Protein AF-A0A8X6LEZ7-F1 (afdb_monomer_lite)

Organism: Trichonephila clavata (NCBI:txid2740835)

Foldseek 3Di:
DPPDKDKDKDQQQFADVLQAHPDGDPSVVVVVVVCVVQQKDFLHPNAFLDADPVVRDTGNRIGIIIHPPPPVVVSVVVNVVPCCPSNVVVVVVVPPDDDDDD

pLDDT: mean 74.59, std 20.26, range [38.69, 97.94]

Structure (mmCIF, N/CA/C/O backbone):
data_AF-A0A8X6LEZ7-F1
#
_entry.id   AF-A0A8X6LEZ7-F1
#
loop_
_atom_site.group_PDB
_atom_site.id
_atom_site.type_symbol
_atom_site.label_atom_id
_atom_site.label_alt_id
_atom_site.label_comp_id
_atom_site.label_asym_id
_atom_site.label_entity_id
_atom_site.label_seq_id
_atom_site.pdbx_PDB_ins_code
_atom_site.Cartn_x
_atom_site.Cartn_y
_atom_site.Cartn_z
_atom_site.occupancy
_atom_site.B_iso_or_equiv
_atom_site.auth_seq_id
_atom_site.auth_comp_id
_atom_site.auth_asym_id
_atom_site.auth_atom_id
_atom_site.pdbx_PDB_model_num
ATOM 1 N N . MET A 1 1 ? -16.326 -3.810 26.163 1.00 44.34 1 MET A N 1
ATOM 2 C CA . MET A 1 1 ? -15.263 -4.156 25.200 1.00 44.34 1 MET A CA 1
ATOM 3 C C . MET A 1 1 ? -15.058 -2.937 24.331 1.00 44.34 1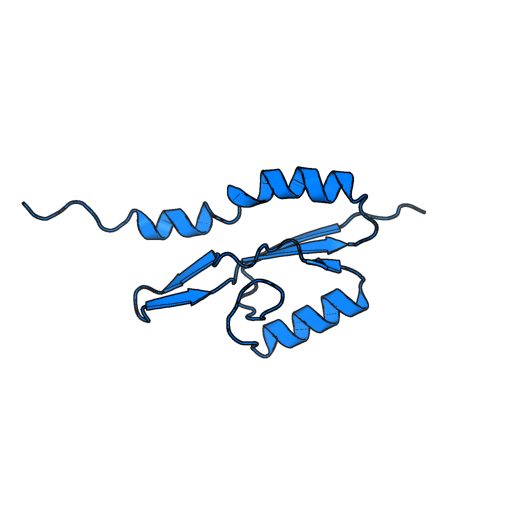 MET A C 1
ATOM 5 O O . MET A 1 1 ? -16.003 -2.551 23.658 1.00 44.34 1 MET A O 1
ATOM 9 N N . PHE A 1 2 ? -13.903 -2.284 24.427 1.00 48.91 2 PHE A N 1
ATOM 10 C CA . PHE A 1 2 ? -13.538 -1.252 23.461 1.00 48.91 2 PHE A CA 1
ATOM 11 C C . PHE A 1 2 ? -13.152 -1.980 22.174 1.00 48.91 2 PHE A C 1
ATOM 13 O O . PHE A 1 2 ? -12.292 -2.856 22.192 1.00 48.91 2 PHE A O 1
ATOM 20 N N . THR A 1 3 ? -13.887 -1.731 21.095 1.00 51.66 3 THR A N 1
ATOM 21 C CA . THR A 1 3 ? -13.509 -2.174 19.754 1.00 51.66 3 THR A CA 1
ATOM 22 C C . THR A 1 3 ? -12.540 -1.133 19.227 1.00 51.66 3 THR A C 1
ATOM 24 O O . THR A 1 3 ? -12.962 -0.135 18.634 1.00 51.66 3 THR A O 1
ATOM 27 N N . ASP A 1 4 ? -11.263 -1.302 19.552 1.00 61.94 4 ASP A N 1
ATOM 28 C CA . ASP A 1 4 ? -10.241 -0.362 19.121 1.00 61.94 4 ASP A CA 1
ATOM 29 C C . ASP A 1 4 ? -10.232 -0.314 17.592 1.00 61.94 4 ASP A C 1
ATOM 31 O O . ASP A 1 4 ? -10.097 -1.314 16.892 1.00 61.94 4 ASP A O 1
ATOM 35 N N . SER A 1 5 ? -10.510 0.876 17.084 1.00 70.00 5 SER A N 1
ATOM 36 C CA . SER A 1 5 ? -10.600 1.181 15.667 1.00 70.00 5 SER A CA 1
ATOM 37 C C . SER A 1 5 ? -9.207 1.572 15.191 1.00 70.00 5 SER A C 1
ATOM 39 O O . SER A 1 5 ? -8.731 2.654 15.531 1.00 70.00 5 SER A O 1
ATOM 41 N N . SER A 1 6 ? -8.530 0.690 14.454 1.00 78.75 6 SER A N 1
ATOM 42 C CA . SER A 1 6 ? -7.162 0.928 13.979 1.00 78.75 6 SER A CA 1
ATOM 43 C C . SER A 1 6 ? -7.113 1.322 12.503 1.00 78.75 6 SER A C 1
ATOM 45 O O . SER A 1 6 ? -7.762 0.705 11.656 1.00 78.75 6 SER A O 1
ATOM 47 N N . PHE A 1 7 ? -6.279 2.324 12.214 1.00 81.94 7 PHE A N 1
ATOM 48 C CA . PHE A 1 7 ? -5.843 2.705 10.873 1.00 81.94 7 PHE A CA 1
ATOM 49 C C . PHE A 1 7 ? -4.347 2.494 10.757 1.00 81.94 7 PHE A C 1
ATOM 51 O O . PHE A 1 7 ? -3.598 2.801 11.686 1.00 81.94 7 PHE A O 1
ATOM 58 N N . ILE A 1 8 ? -3.920 2.015 9.599 1.00 85.31 8 ILE A N 1
ATOM 59 C CA . ILE A 1 8 ? -2.514 1.852 9.273 1.00 85.31 8 ILE A CA 1
ATOM 60 C C . ILE A 1 8 ? -2.280 2.489 7.905 1.00 85.31 8 ILE A C 1
ATOM 62 O O . ILE A 1 8 ? -3.037 2.277 6.957 1.00 85.31 8 ILE A O 1
ATOM 66 N N . LEU A 1 9 ? -1.257 3.338 7.850 1.00 88.06 9 LEU A N 1
ATOM 67 C CA . LEU A 1 9 ? -0.931 4.223 6.738 1.00 88.06 9 LEU A CA 1
ATOM 68 C C . LEU A 1 9 ? 0.593 4.291 6.622 1.00 88.06 9 LEU A C 1
ATOM 70 O O . LEU A 1 9 ? 1.264 4.511 7.632 1.00 88.06 9 LEU A O 1
ATOM 74 N N . GLY A 1 10 ? 1.138 4.148 5.417 1.00 86.88 10 GLY A N 1
ATOM 75 C CA . GLY A 1 10 ? 2.565 4.375 5.183 1.00 86.88 10 GLY A CA 1
ATOM 76 C C . GLY A 1 10 ? 3.087 3.781 3.881 1.00 86.88 10 GLY A C 1
ATOM 77 O O . GLY A 1 10 ? 2.340 3.139 3.145 1.00 86.88 10 GLY A O 1
ATOM 78 N N . ASP A 1 11 ? 4.381 3.979 3.633 1.00 89.62 11 ASP A N 1
ATOM 79 C CA . ASP A 1 11 ? 5.120 3.333 2.546 1.00 89.62 11 ASP A CA 1
ATOM 80 C C . ASP A 1 11 ? 5.540 1.918 2.969 1.00 89.62 11 ASP A C 1
ATOM 82 O O . ASP A 1 11 ? 6.429 1.728 3.805 1.00 89.62 11 ASP A O 1
ATOM 86 N N . PHE A 1 12 ? 4.901 0.910 2.378 1.00 91.06 12 PHE A N 1
ATOM 87 C CA . PHE A 1 12 ? 5.190 -0.498 2.659 1.00 91.06 12 PHE A CA 1
ATOM 88 C C . PHE A 1 12 ? 6.204 -1.098 1.684 1.00 91.06 12 PHE A C 1
ATOM 90 O O . PHE A 1 12 ? 6.699 -2.208 1.911 1.00 91.06 12 PHE A O 1
ATOM 97 N N . ASN A 1 13 ? 6.498 -0.413 0.571 1.00 93.81 13 ASN A N 1
ATOM 98 C CA . ASN A 1 13 ? 7.214 -0.991 -0.569 1.00 93.81 13 ASN A CA 1
ATOM 99 C C . ASN A 1 13 ? 6.657 -2.380 -0.975 1.00 93.81 13 ASN A C 1
ATOM 101 O O . ASN A 1 13 ? 7.388 -3.282 -1.408 1.00 93.81 13 ASN A O 1
ATOM 105 N N . ALA A 1 14 ? 5.350 -2.565 -0.788 1.00 95.06 14 ALA A N 1
ATOM 106 C CA . ALA A 1 14 ? 4.616 -3.793 -1.037 1.00 95.06 14 ALA A CA 1
ATOM 107 C C . ALA A 1 14 ? 3.752 -3.586 -2.280 1.00 95.06 14 ALA A C 1
ATOM 109 O O . ALA A 1 14 ? 2.945 -2.662 -2.337 1.00 95.06 14 ALA A O 1
ATOM 110 N N . LYS A 1 15 ? 3.934 -4.433 -3.291 1.00 96.06 15 LYS A N 1
ATOM 111 C CA . LYS A 1 15 ? 3.185 -4.352 -4.546 1.00 96.06 15 LYS A CA 1
ATOM 112 C C . LYS A 1 15 ? 2.078 -5.381 -4.507 1.00 96.06 15 LYS A C 1
ATOM 114 O O . LYS A 1 15 ? 2.375 -6.550 -4.273 1.00 96.06 15 LYS A O 1
ATOM 119 N N . HIS A 1 16 ? 0.837 -4.969 -4.735 1.00 96.88 16 HIS A N 1
ATOM 120 C CA . HIS A 1 16 ? -0.277 -5.892 -4.915 1.00 96.88 16 HIS A CA 1
ATOM 121 C C . HIS A 1 16 ? -1.430 -5.243 -5.707 1.00 96.88 16 HIS A C 1
ATOM 123 O O . HIS A 1 16 ? -1.717 -4.058 -5.502 1.00 96.88 16 HIS A O 1
ATOM 129 N N . PRO A 1 17 ? -2.151 -6.000 -6.559 1.00 96.12 17 PRO A N 1
ATOM 130 C CA . PRO A 1 17 ? -3.325 -5.491 -7.276 1.00 96.12 17 PRO A CA 1
ATOM 131 C C . PRO A 1 17 ? -4.435 -4.938 -6.380 1.00 96.12 17 PRO A C 1
ATOM 133 O O . PRO A 1 17 ? -5.167 -4.049 -6.801 1.00 96.12 17 PRO A O 1
ATOM 136 N N . LEU A 1 18 ? -4.529 -5.411 -5.134 1.00 94.44 18 LEU A N 1
ATOM 137 C CA . LEU A 1 18 ? -5.550 -4.962 -4.178 1.00 94.44 18 LEU A CA 1
ATOM 138 C C . LEU A 1 18 ? -5.481 -3.462 -3.843 1.00 94.44 18 LEU A C 1
ATOM 140 O O . LEU A 1 18 ? -6.494 -2.895 -3.448 1.00 94.44 18 LEU A O 1
ATOM 144 N N . TRP A 1 19 ? -4.320 -2.820 -3.989 1.00 93.62 19 TRP A N 1
ATOM 145 C CA . TRP A 1 19 ? -4.157 -1.383 -3.738 1.00 93.62 19 TRP A CA 1
ATOM 146 C C . TRP A 1 19 ? -3.616 -0.599 -4.938 1.00 93.62 19 TRP A C 1
ATOM 148 O O . TRP A 1 19 ? -3.323 0.587 -4.795 1.00 93.62 19 TRP A O 1
ATOM 158 N N . GLY A 1 20 ? -3.539 -1.218 -6.123 1.00 92.50 20 GLY A N 1
ATOM 159 C CA . GLY A 1 20 ? -3.264 -0.512 -7.382 1.00 92.50 20 GLY A CA 1
ATOM 160 C C . GLY A 1 20 ? -1.959 -0.851 -8.098 1.00 92.50 20 GLY A C 1
ATOM 161 O O . GLY A 1 20 ? -1.688 -0.262 -9.142 1.00 92.50 20 GLY A O 1
ATOM 162 N N . SER A 1 21 ? -1.141 -1.785 -7.604 1.00 94.00 21 SER A N 1
ATOM 163 C CA . SER A 1 21 ? 0.023 -2.251 -8.375 1.00 94.00 21 SER A CA 1
ATOM 164 C C . SER A 1 21 ? -0.385 -3.219 -9.485 1.00 94.00 21 SER A C 1
ATOM 166 O O . SER A 1 21 ? -1.302 -4.019 -9.336 1.00 94.00 21 SER A O 1
ATOM 168 N N . SER A 1 22 ? 0.355 -3.213 -10.593 1.00 93.88 22 SER A N 1
ATOM 169 C CA . SER A 1 22 ? 0.128 -4.145 -11.710 1.00 93.88 22 SER A CA 1
ATOM 170 C C . SER A 1 22 ? 0.490 -5.597 -11.380 1.00 93.88 22 SER A C 1
ATOM 172 O O . SER A 1 22 ? -0.044 -6.524 -11.986 1.00 93.88 22 SER A O 1
ATOM 174 N N . VAL A 1 23 ? 1.398 -5.798 -10.423 1.00 94.88 23 VAL A N 1
ATOM 175 C CA . VAL A 1 23 ? 1.908 -7.107 -10.001 1.00 94.88 23 VAL A CA 1
ATOM 176 C C . VAL A 1 23 ? 1.940 -7.217 -8.482 1.00 94.88 23 VAL A C 1
ATOM 178 O O . VAL A 1 23 ? 1.972 -6.207 -7.776 1.00 94.88 23 VAL A O 1
ATOM 181 N N . ALA A 1 24 ? 1.971 -8.454 -7.991 1.00 97.12 24 ALA A N 1
ATOM 182 C CA . ALA A 1 24 ? 2.236 -8.755 -6.593 1.00 97.12 24 ALA A CA 1
ATOM 183 C C . ALA A 1 24 ? 3.725 -9.072 -6.365 1.00 97.12 24 ALA A C 1
ATOM 185 O O . ALA A 1 24 ? 4.340 -9.751 -7.188 1.00 97.12 24 ALA A O 1
ATOM 186 N N . ASN A 1 25 ? 4.301 -8.605 -5.255 1.00 96.81 25 ASN A N 1
ATOM 187 C CA . ASN A 1 25 ? 5.588 -9.094 -4.740 1.00 96.81 25 ASN A CA 1
ATOM 188 C C . ASN A 1 25 ? 5.391 -9.837 -3.406 1.00 96.81 25 ASN A C 1
ATOM 190 O O . ASN A 1 25 ? 4.301 -9.807 -2.840 1.00 96.81 25 ASN A O 1
ATOM 194 N N . ASP A 1 26 ? 6.441 -10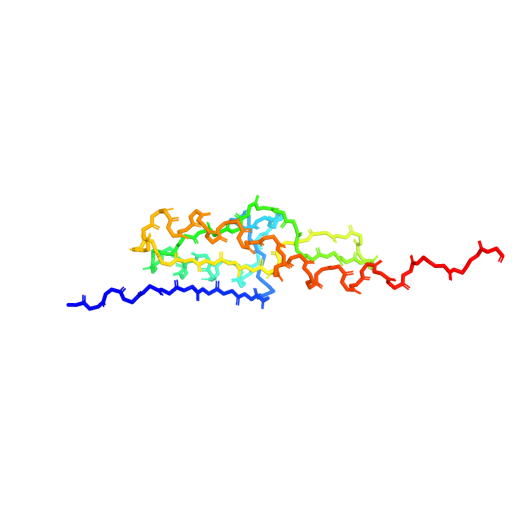.481 -2.888 1.00 97.94 26 ASP A N 1
ATOM 195 C CA . ASP A 1 26 ? 6.359 -11.276 -1.650 1.00 97.94 26 ASP A CA 1
ATOM 196 C C . ASP A 1 26 ? 5.795 -10.469 -0.472 1.00 97.94 26 ASP A C 1
ATOM 198 O O . ASP A 1 26 ? 4.899 -10.938 0.227 1.00 97.94 26 ASP A O 1
ATOM 202 N N . ARG A 1 27 ? 6.235 -9.210 -0.323 1.00 97.25 27 ARG A N 1
ATOM 203 C CA . ARG A 1 27 ? 5.723 -8.285 0.703 1.00 97.25 27 ARG A CA 1
ATOM 204 C C . ARG A 1 27 ? 4.240 -7.973 0.524 1.00 97.25 27 ARG A C 1
ATOM 206 O O . ARG A 1 27 ? 3.518 -7.872 1.506 1.00 97.25 27 ARG A O 1
ATOM 213 N N . GLY A 1 28 ? 3.785 -7.799 -0.714 1.00 97.06 28 GLY A N 1
ATOM 214 C CA . GLY A 1 28 ? 2.379 -7.560 -1.018 1.00 97.06 28 GLY A CA 1
ATOM 215 C C . GLY A 1 28 ? 1.503 -8.769 -0.734 1.00 97.06 28 GLY A C 1
ATOM 216 O O . GLY A 1 28 ? 0.428 -8.604 -0.172 1.00 97.06 28 GLY A O 1
ATOM 217 N N . ASN A 1 29 ? 1.979 -9.975 -1.044 1.00 97.81 29 ASN A N 1
ATOM 218 C CA . ASN A 1 29 ? 1.263 -11.206 -0.712 1.00 97.81 29 ASN A CA 1
ATOM 219 C C . ASN A 1 29 ? 1.160 -11.391 0.809 1.00 97.81 29 ASN A C 1
ATOM 221 O O . ASN A 1 29 ? 0.068 -11.621 1.322 1.00 97.81 29 ASN A O 1
ATOM 225 N N . GLU A 1 30 ? 2.270 -11.228 1.536 1.00 96.94 30 GLU A N 1
ATOM 226 C CA . GLU A 1 30 ? 2.295 -11.322 3.002 1.00 96.94 30 GLU A CA 1
ATOM 2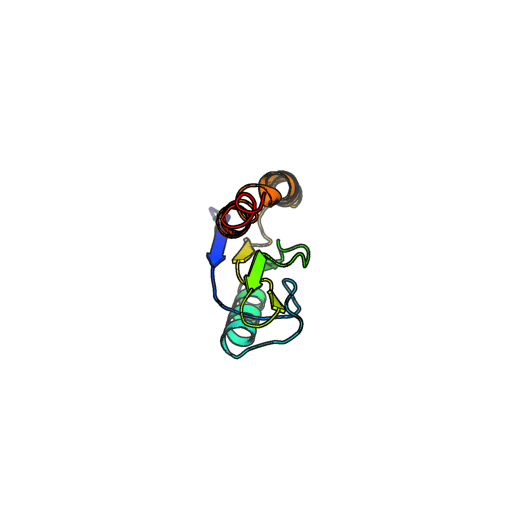27 C C . GLU A 1 30 ? 1.363 -10.292 3.647 1.00 96.94 30 GLU A C 1
ATOM 229 O O . GLU A 1 30 ? 0.525 -10.650 4.473 1.00 96.94 30 GLU A O 1
ATOM 234 N N . LEU A 1 31 ? 1.444 -9.031 3.209 1.00 95.19 31 LEU A N 1
ATOM 235 C CA . LEU A 1 31 ? 0.557 -7.982 3.693 1.00 95.19 31 LEU A CA 1
ATOM 236 C C . LEU A 1 31 ? -0.905 -8.306 3.368 1.00 95.19 31 LEU A C 1
ATOM 238 O O . LEU A 1 31 ? -1.746 -8.189 4.248 1.00 95.19 31 LEU A O 1
ATOM 242 N N . SER A 1 32 ? -1.221 -8.766 2.154 1.00 95.00 32 SER A N 1
ATOM 243 C CA . SER A 1 32 ? -2.602 -9.100 1.781 1.00 95.00 32 SER A CA 1
ATOM 244 C C . SER A 1 32 ? -3.209 -10.199 2.656 1.00 95.00 32 SER A C 1
ATOM 246 O O . SER A 1 32 ? -4.354 -10.060 3.078 1.00 95.00 32 SER A O 1
ATOM 248 N N . ASN A 1 33 ? -2.427 -11.228 3.002 1.00 94.69 33 ASN A N 1
ATOM 249 C CA . ASN A 1 33 ? -2.870 -12.301 3.890 1.00 94.69 33 ASN A CA 1
ATOM 250 C C . ASN A 1 33 ? -3.146 -11.768 5.303 1.00 94.69 33 ASN A C 1
ATOM 252 O O . ASN A 1 33 ? -4.186 -12.066 5.877 1.00 94.69 33 ASN A O 1
ATOM 256 N N . LEU A 1 34 ? -2.264 -10.911 5.834 1.00 91.94 34 LEU A N 1
ATOM 257 C CA . LEU A 1 34 ? -2.468 -10.278 7.142 1.00 91.94 34 LEU A CA 1
ATOM 258 C C . LEU A 1 34 ? -3.730 -9.405 7.179 1.00 91.94 34 LEU A C 1
ATOM 260 O O . LEU A 1 34 ? -4.429 -9.370 8.191 1.00 91.94 34 LEU A O 1
ATOM 264 N N . LEU A 1 35 ? -4.022 -8.679 6.095 1.00 90.25 35 LEU A N 1
ATOM 265 C CA . LEU A 1 35 ? -5.231 -7.857 6.016 1.00 90.25 35 LEU A CA 1
ATOM 266 C C . LEU A 1 35 ? -6.498 -8.719 6.034 1.00 90.25 35 LEU A C 1
ATOM 268 O O . LEU A 1 35 ? -7.456 -8.354 6.716 1.00 90.25 35 LEU A O 1
ATOM 272 N N . ASP A 1 36 ? -6.484 -9.850 5.325 1.00 89.44 36 ASP A N 1
ATOM 273 C CA . ASP A 1 36 ? -7.601 -10.798 5.284 1.00 89.44 36 ASP A CA 1
ATOM 274 C C . ASP A 1 36 ? -7.826 -11.451 6.661 1.00 89.44 36 ASP A C 1
ATOM 276 O O . ASP A 1 36 ? -8.934 -11.409 7.200 1.00 89.44 36 ASP A O 1
ATOM 280 N N . ASP A 1 37 ? -6.750 -11.921 7.302 1.00 88.94 37 ASP A N 1
ATOM 281 C CA . ASP A 1 37 ? -6.782 -12.576 8.620 1.00 88.94 37 ASP A CA 1
ATOM 282 C C . ASP A 1 37 ? -7.318 -11.667 9.742 1.00 88.94 37 ASP A C 1
ATOM 284 O O . ASP A 1 37 ? -7.913 -12.135 10.718 1.00 88.94 37 ASP A O 1
ATOM 288 N N . HIS A 1 38 ? -7.115 -10.353 9.617 1.00 84.81 38 HIS A N 1
ATOM 289 C CA . HIS A 1 38 ? -7.476 -9.364 10.635 1.00 84.81 38 HIS A CA 1
ATOM 290 C C . HIS A 1 38 ? -8.658 -8.463 10.243 1.00 84.81 38 HIS A C 1
ATOM 292 O O . HIS A 1 38 ? -8.933 -7.476 10.931 1.00 84.81 38 HIS A O 1
ATOM 298 N N . ALA A 1 39 ? -9.385 -8.814 9.175 1.00 85.69 39 ALA A N 1
ATOM 299 C CA . ALA A 1 39 ? -10.554 -8.084 8.684 1.00 85.69 39 ALA A CA 1
ATOM 300 C C . ALA A 1 39 ? -10.277 -6.589 8.437 1.00 85.69 39 ALA A C 1
ATOM 302 O O . ALA A 1 39 ? -11.060 -5.719 8.830 1.00 85.69 39 ALA A O 1
ATOM 303 N N . PHE A 1 40 ? -9.149 -6.276 7.798 1.00 86.38 40 PHE A N 1
ATOM 304 C CA . PHE A 1 40 ? -8.842 -4.924 7.345 1.00 86.38 40 PHE A CA 1
ATOM 305 C C . PHE A 1 40 ? -9.413 -4.654 5.954 1.00 86.38 40 PHE A C 1
ATOM 307 O O . PHE A 1 40 ? -9.335 -5.465 5.036 1.00 86.38 40 PHE A O 1
ATOM 314 N N . CYS A 1 41 ? -9.936 -3.447 5.784 1.00 86.88 41 CYS A N 1
ATOM 315 C CA . CYS A 1 41 ? -10.414 -2.926 4.523 1.00 86.88 41 CYS A CA 1
ATOM 316 C C . CYS A 1 41 ? -9.336 -2.107 3.813 1.00 86.88 41 CYS A C 1
ATOM 318 O O . CYS A 1 41 ? -8.777 -1.155 4.366 1.00 86.88 41 CYS A O 1
ATOM 320 N N . ILE A 1 42 ? -9.187 -2.453 2.537 1.00 88.56 42 ILE A N 1
ATOM 321 C CA . ILE A 1 42 ? -8.756 -1.627 1.412 1.00 88.56 42 ILE A CA 1
ATOM 322 C C . ILE A 1 42 ? -9.139 -0.151 1.479 1.00 88.56 42 ILE A C 1
ATOM 324 O O . ILE A 1 42 ? -10.295 0.118 1.160 1.00 88.56 42 ILE A O 1
ATOM 328 N N . LEU A 1 43 ? -8.277 0.803 1.848 1.00 88.19 43 LEU A N 1
ATOM 329 C CA . LEU A 1 43 ? -8.629 2.198 1.580 1.00 88.19 43 LEU A CA 1
ATOM 330 C C . LEU A 1 43 ? -8.218 2.605 0.166 1.00 88.19 43 LEU A C 1
ATOM 332 O O . LEU A 1 43 ? -9.044 3.223 -0.479 1.00 88.19 43 LEU A O 1
ATOM 336 N N . ASN A 1 44 ? -7.032 2.233 -0.343 1.00 88.12 44 ASN A N 1
ATOM 337 C CA . ASN A 1 44 ? -6.520 2.561 -1.694 1.00 88.12 44 ASN A CA 1
ATOM 338 C C . ASN A 1 44 ? -7.570 2.485 -2.834 1.00 88.12 44 ASN A C 1
ATOM 340 O O . ASN A 1 44 ? -8.364 1.556 -2.905 1.00 88.12 44 ASN A O 1
ATOM 344 N N . ASP A 1 45 ? -7.542 3.454 -3.760 1.00 85.88 45 ASP A N 1
ATOM 345 C CA . ASP A 1 45 ? -8.461 3.574 -4.913 1.00 85.88 45 ASP A CA 1
ATOM 346 C C . ASP A 1 45 ? -7.831 3.048 -6.215 1.00 85.88 45 ASP A C 1
ATOM 348 O O . ASP A 1 45 ? -8.427 3.127 -7.286 1.00 85.88 45 ASP A O 1
ATOM 352 N N . GLY A 1 46 ? -6.609 2.523 -6.114 1.00 87.00 46 GLY A N 1
ATOM 353 C CA . GLY A 1 46 ? -5.813 2.052 -7.237 1.00 87.00 46 GLY A CA 1
ATOM 354 C C . GLY A 1 46 ? -4.938 3.123 -7.893 1.00 87.00 46 GLY A C 1
ATOM 355 O O . GLY A 1 46 ? -4.170 2.788 -8.794 1.00 87.00 46 GLY A O 1
ATOM 356 N N . THR A 1 47 ? -5.008 4.387 -7.463 1.00 86.56 47 THR A N 1
ATOM 357 C CA . THR A 1 47 ? -4.153 5.447 -8.008 1.00 86.56 47 THR A CA 1
ATOM 358 C C . THR A 1 47 ? -2.690 5.215 -7.594 1.00 86.56 47 THR A C 1
ATOM 360 O O . THR A 1 47 ? -2.424 4.999 -6.409 1.00 86.56 47 THR A O 1
ATOM 363 N N . PRO A 1 48 ? -1.717 5.266 -8.528 1.00 86.06 48 PRO A N 1
ATOM 364 C CA . PRO A 1 48 ? -0.303 5.147 -8.184 1.00 86.06 48 PRO A CA 1
ATOM 365 C C . PRO A 1 48 ? 0.160 6.256 -7.236 1.00 86.06 48 PRO A C 1
ATOM 367 O O . PRO A 1 48 ? -0.175 7.424 -7.428 1.00 86.06 48 PRO A O 1
ATOM 370 N N . THR A 1 49 ? 0.984 5.894 -6.259 1.00 87.06 49 THR A N 1
ATOM 371 C CA . THR A 1 49 ? 1.540 6.809 -5.245 1.00 87.06 49 THR A CA 1
ATOM 372 C C . THR A 1 49 ? 3.039 7.044 -5.447 1.00 87.06 49 THR A C 1
ATOM 374 O O . THR A 1 49 ? 3.601 8.018 -4.958 1.00 87.06 49 THR A O 1
ATOM 377 N N . TYR A 1 50 ? 3.683 6.192 -6.246 1.00 86.88 50 TYR A N 1
ATOM 378 C CA . TYR A 1 50 ? 5.094 6.249 -6.587 1.00 86.88 50 TYR A CA 1
ATOM 379 C C . TYR A 1 50 ? 5.285 6.303 -8.106 1.00 86.88 50 TYR A C 1
ATOM 381 O O . TYR A 1 50 ? 4.670 5.541 -8.855 1.00 86.88 50 TYR A O 1
ATOM 389 N N . CYS A 1 51 ? 6.180 7.183 -8.559 1.00 87.44 51 CYS A N 1
ATOM 390 C CA . CYS A 1 51 ? 6.614 7.274 -9.952 1.00 87.44 51 CYS A 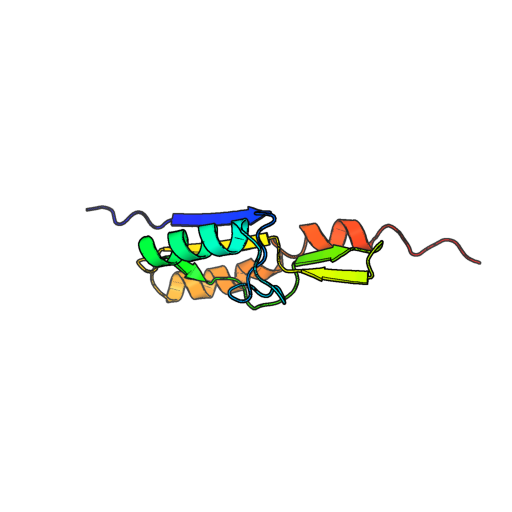CA 1
ATOM 391 C C . CYS A 1 51 ? 8.140 7.171 -10.023 1.00 87.44 51 CYS A C 1
ATOM 393 O O . CYS A 1 51 ? 8.850 7.966 -9.406 1.00 87.44 51 CYS A O 1
ATOM 395 N N . SER A 1 52 ? 8.653 6.227 -10.810 1.00 84.50 52 SER A N 1
ATOM 396 C CA . SER A 1 52 ? 10.083 6.119 -11.079 1.00 84.50 52 SER A CA 1
ATOM 397 C C . SER A 1 52 ? 10.442 6.821 -12.379 1.00 84.50 52 SER A C 1
ATOM 399 O O . SER A 1 52 ? 10.045 6.380 -13.454 1.00 84.50 52 SER A O 1
ATOM 401 N N . HIS A 1 53 ? 11.250 7.878 -12.297 1.00 85.38 53 HIS A N 1
ATOM 402 C CA . HIS A 1 53 ? 11.744 8.563 -13.494 1.00 85.38 53 HIS A CA 1
ATOM 403 C C . HIS A 1 53 ? 12.768 7.717 -14.267 1.00 85.38 53 HIS A C 1
ATOM 405 O O . HIS A 1 53 ? 12.829 7.771 -15.489 1.00 85.38 53 HIS A O 1
ATOM 411 N N . SER A 1 54 ? 13.559 6.903 -13.563 1.00 87.50 54 SER A N 1
ATOM 412 C CA . SER A 1 54 ? 14.602 6.068 -14.173 1.00 87.50 54 SER A CA 1
ATOM 413 C C . SER A 1 54 ? 14.049 4.879 -14.957 1.00 87.50 54 SER A C 1
ATOM 415 O O . SER A 1 54 ? 14.698 4.421 -15.892 1.00 87.50 54 SER A O 1
ATOM 417 N N . TYR A 1 55 ? 12.878 4.375 -14.567 1.00 84.81 55 TYR A N 1
ATOM 418 C CA . TYR A 1 55 ? 12.267 3.181 -15.159 1.00 84.81 55 TYR A CA 1
ATOM 419 C C . TYR A 1 55 ? 10.939 3.467 -15.869 1.00 84.81 55 TYR A C 1
ATOM 421 O O . TYR A 1 55 ? 10.294 2.522 -16.312 1.00 84.81 55 TYR A O 1
ATOM 429 N N . ASP A 1 56 ? 10.532 4.741 -15.947 1.00 87.94 56 ASP A N 1
ATOM 430 C CA . ASP A 1 56 ? 9.238 5.197 -16.479 1.00 87.94 56 ASP A CA 1
ATOM 431 C C . ASP A 1 56 ? 8.059 4.336 -15.991 1.00 87.94 56 ASP A C 1
ATOM 433 O O . ASP A 1 56 ? 7.231 3.838 -16.754 1.00 87.94 56 ASP A O 1
ATOM 437 N N . SER A 1 57 ? 8.029 4.088 -14.681 1.00 85.31 57 SER A N 1
ATOM 438 C CA . SER A 1 57 ? 7.068 3.185 -14.052 1.00 85.31 57 SER A CA 1
ATOM 439 C C . SER A 1 57 ? 6.267 3.880 -12.963 1.00 85.31 57 SER A C 1
ATOM 441 O O . SER A 1 57 ? 6.707 4.864 -12.360 1.00 85.31 57 SER A O 1
ATOM 443 N N . ARG A 1 58 ? 5.062 3.365 -12.716 1.00 89.62 58 ARG A N 1
ATOM 444 C CA . ARG A 1 58 ? 4.149 3.855 -11.684 1.00 89.62 58 ARG A CA 1
ATOM 445 C C . ARG A 1 58 ? 3.651 2.689 -10.848 1.00 89.62 58 ARG A C 1
ATOM 447 O O . ARG A 1 58 ? 3.280 1.658 -11.402 1.00 89.62 58 ARG A O 1
ATOM 454 N N . ASP A 1 59 ? 3.631 2.871 -9.536 1.00 90.69 59 ASP A N 1
ATOM 455 C CA . ASP A 1 59 ? 3.205 1.861 -8.568 1.00 90.69 59 ASP A CA 1
ATOM 456 C C . ASP A 1 59 ? 2.451 2.513 -7.402 1.00 90.69 59 ASP A C 1
ATOM 458 O O . ASP A 1 59 ? 2.626 3.696 -7.117 1.00 90.69 59 ASP A O 1
ATOM 462 N N . ALA A 1 60 ? 1.623 1.734 -6.708 1.00 90.75 60 ALA A N 1
ATOM 463 C CA . ALA A 1 60 ? 1.009 2.120 -5.441 1.00 90.75 60 ALA A CA 1
ATOM 464 C C . ALA A 1 60 ? 1.784 1.456 -4.292 1.00 90.75 60 ALA A C 1
ATOM 466 O O . ALA A 1 60 ? 1.597 0.271 -4.024 1.00 90.75 60 ALA A O 1
ATOM 467 N N . LEU A 1 61 ? 2.706 2.200 -3.673 1.00 90.12 61 LEU A N 1
ATOM 468 C CA . LEU A 1 61 ? 3.577 1.698 -2.595 1.00 90.12 61 LEU A CA 1
ATOM 469 C C . LEU A 1 61 ? 3.168 2.225 -1.215 1.00 90.12 61 LEU A C 1
ATOM 471 O O . LEU A 1 61 ? 3.418 1.566 -0.203 1.00 90.12 61 LEU A O 1
ATOM 475 N N . ASP A 1 62 ? 2.487 3.368 -1.196 1.00 90.38 62 ASP A N 1
ATOM 476 C CA . ASP A 1 62 ? 1.840 3.913 -0.015 1.00 90.38 62 ASP A CA 1
ATOM 477 C C . ASP A 1 62 ? 0.458 3.274 0.123 1.00 90.38 62 ASP A C 1
ATOM 479 O O . ASP A 1 62 ? -0.415 3.423 -0.741 1.00 90.38 62 ASP A O 1
ATOM 483 N N . VAL A 1 63 ? 0.260 2.530 1.209 1.00 89.81 63 VAL A N 1
ATOM 484 C CA . VAL A 1 63 ? -0.958 1.748 1.438 1.00 89.81 63 VAL A CA 1
ATOM 485 C C . VAL A 1 63 ? -1.654 2.235 2.701 1.00 89.81 63 VAL A C 1
ATOM 4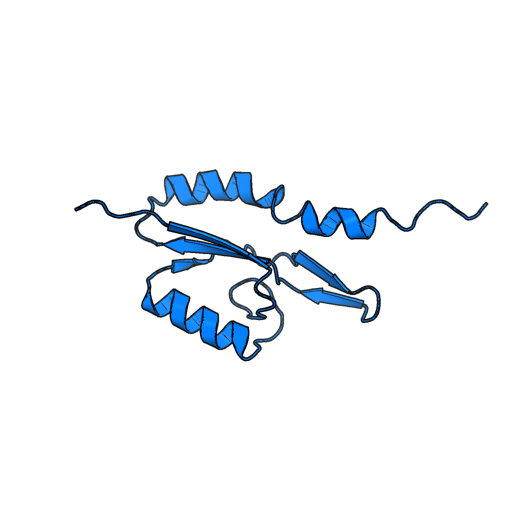87 O O . VAL A 1 63 ? -1.026 2.535 3.718 1.00 89.81 63 VAL A O 1
ATOM 490 N N . ALA A 1 64 ? -2.975 2.321 2.609 1.00 89.12 64 ALA A N 1
ATOM 491 C CA . ALA A 1 64 ? -3.884 2.740 3.654 1.00 89.12 64 ALA A CA 1
ATOM 492 C C . ALA A 1 64 ? -4.919 1.637 3.897 1.00 89.12 64 ALA A C 1
ATOM 494 O O . ALA A 1 64 ? -5.580 1.182 2.959 1.00 89.12 64 ALA A O 1
ATOM 495 N N . PHE A 1 65 ? -5.088 1.226 5.151 1.00 88.06 65 PHE A N 1
ATOM 496 C CA . PHE A 1 65 ? -6.079 0.225 5.536 1.00 88.06 65 PHE A CA 1
ATOM 497 C C . PHE A 1 65 ? -6.659 0.482 6.929 1.00 88.06 65 PHE A C 1
ATOM 499 O O . PHE A 1 65 ? -6.037 1.111 7.788 1.00 88.06 65 PHE A O 1
ATOM 506 N N . ALA A 1 66 ? -7.890 0.014 7.131 1.00 86.31 66 ALA A N 1
ATOM 507 C CA . ALA A 1 66 ? -8.685 0.249 8.335 1.00 86.31 66 ALA A CA 1
ATOM 508 C C . ALA A 1 66 ? -9.408 -1.023 8.768 1.00 86.31 66 ALA A C 1
ATOM 510 O O . ALA A 1 66 ? -9.936 -1.731 7.916 1.00 86.31 66 ALA A O 1
ATOM 511 N N . GLN A 1 67 ? -9.473 -1.321 10.063 1.00 83.44 67 GLN A N 1
ATOM 512 C CA . GLN A 1 67 ? -10.197 -2.510 10.518 1.00 83.44 67 GLN A CA 1
ATOM 513 C C . GLN A 1 67 ? -11.704 -2.349 10.246 1.00 83.44 67 GLN A C 1
ATOM 515 O O . GLN A 1 67 ? -12.292 -1.315 10.563 1.00 83.44 67 GLN A O 1
ATOM 520 N N . ALA A 1 68 ? -12.353 -3.365 9.673 1.00 67.31 68 ALA A N 1
ATOM 521 C CA . ALA A 1 68 ? -13.734 -3.304 9.173 1.00 67.31 68 ALA A CA 1
ATOM 522 C C . ALA A 1 68 ? -14.800 -3.026 10.252 1.00 67.31 68 ALA A C 1
ATOM 524 O O . ALA A 1 68 ? -15.954 -2.748 9.934 1.00 67.31 68 ALA A O 1
ATOM 525 N N . GLN A 1 69 ? -14.430 -3.087 11.536 1.00 65.50 69 GLN A N 1
ATOM 526 C CA . GLN A 1 69 ? -15.298 -2.710 12.657 1.00 65.50 69 GLN A CA 1
ATOM 527 C C . GLN A 1 69 ? -15.505 -1.195 12.788 1.00 65.50 69 GLN A C 1
ATOM 529 O O . GLN A 1 69 ? -16.378 -0.761 13.540 1.00 65.50 69 GLN A O 1
ATOM 534 N N . ILE A 1 70 ? -14.737 -0.390 12.054 1.00 59.38 70 ILE A N 1
ATOM 535 C CA . ILE A 1 70 ? -14.957 1.048 11.940 1.00 59.38 70 ILE A CA 1
ATOM 536 C C . ILE A 1 70 ? -16.208 1.279 11.094 1.00 59.38 70 ILE A C 1
ATOM 538 O O . ILE A 1 70 ? -16.343 0.714 10.010 1.00 59.38 70 ILE A O 1
ATOM 542 N N . SER A 1 71 ? -17.142 2.102 11.585 1.00 55.72 71 SER A N 1
ATOM 543 C CA . SER A 1 71 ? -18.384 2.374 10.856 1.00 55.72 71 SER A CA 1
ATOM 544 C C . SER A 1 71 ? -18.077 2.886 9.442 1.00 55.72 71 SER A C 1
ATOM 546 O O . SER A 1 71 ? -17.198 3.727 9.238 1.00 55.72 71 SER A O 1
ATOM 548 N N . SER A 1 72 ? -18.820 2.390 8.451 1.00 57.12 72 SER A N 1
ATOM 549 C CA . SER A 1 72 ? -18.654 2.747 7.033 1.00 57.12 72 SER A CA 1
ATOM 550 C C . SER A 1 72 ? -18.717 4.258 6.768 1.00 57.12 72 SER A C 1
ATOM 552 O O . SER A 1 72 ? -18.157 4.736 5.786 1.00 57.12 72 SER A O 1
ATOM 554 N N . GLN A 1 73 ? -19.349 5.018 7.667 1.00 53.38 73 GLN A N 1
ATOM 555 C CA . GLN A 1 73 ? -19.412 6.479 7.635 1.00 53.38 73 GLN A CA 1
ATOM 556 C C . GLN A 1 73 ? -18.067 7.140 7.986 1.00 53.38 73 GLN A C 1
ATOM 558 O O . GLN A 1 73 ? -17.667 8.074 7.301 1.00 53.38 73 GLN A O 1
ATOM 563 N N . VAL A 1 74 ? -17.323 6.624 8.973 1.00 56.94 74 VAL A N 1
ATOM 564 C CA . VAL A 1 74 ? -15.978 7.130 9.321 1.00 56.94 74 VAL A CA 1
ATOM 565 C C . VAL A 1 74 ? -14.960 6.758 8.240 1.00 56.94 74 VAL A C 1
ATOM 567 O O . VAL A 1 74 ? -14.105 7.568 7.889 1.00 56.94 74 VAL A O 1
ATOM 570 N N . VAL A 1 75 ? -15.088 5.564 7.649 1.00 59.47 75 VAL A N 1
ATOM 571 C CA . VAL A 1 75 ? -14.279 5.146 6.489 1.00 59.47 75 VAL A CA 1
ATOM 572 C C . VAL A 1 75 ? -14.510 6.078 5.295 1.00 59.47 75 VAL A C 1
ATOM 574 O O . VAL A 1 75 ? -13.552 6.479 4.639 1.00 59.47 75 VAL A O 1
ATOM 577 N N . ALA A 1 76 ? -15.762 6.464 5.036 1.00 55.62 76 ALA A N 1
ATOM 578 C CA . ALA A 1 76 ? -16.106 7.383 3.958 1.00 55.62 76 ALA A CA 1
ATOM 579 C C . ALA A 1 76 ? -15.571 8.803 4.200 1.00 55.62 76 ALA A C 1
ATOM 581 O O . ALA A 1 76 ? -15.009 9.379 3.276 1.00 55.62 76 ALA A O 1
ATOM 582 N N . GLU A 1 77 ? -15.673 9.357 5.413 1.00 54.31 77 GLU A N 1
ATOM 583 C CA . GLU A 1 77 ? -15.126 10.692 5.717 1.00 54.31 77 GLU A CA 1
ATOM 584 C C . GLU A 1 77 ? -13.591 10.728 5.683 1.00 54.31 77 GLU A C 1
ATOM 586 O O . GLU A 1 77 ? -13.001 11.678 5.166 1.00 54.31 77 GLU A O 1
ATOM 591 N N . LEU A 1 78 ? -12.921 9.656 6.113 1.00 55.59 78 LEU A N 1
ATOM 592 C CA . LEU A 1 78 ? -11.473 9.518 5.939 1.00 55.59 78 LEU A CA 1
ATOM 593 C C . LEU A 1 78 ? -11.083 9.303 4.475 1.00 55.59 78 LEU A C 1
ATOM 595 O O . LEU A 1 78 ? -10.000 9.721 4.072 1.00 55.59 78 LEU A O 1
ATOM 599 N N . CYS A 1 79 ? -11.980 8.753 3.650 1.00 50.62 79 CYS A N 1
ATOM 600 C CA . CYS A 1 79 ? -11.808 8.674 2.202 1.00 50.62 79 CYS A CA 1
ATOM 601 C C . CYS A 1 79 ? -11.736 10.055 1.522 1.00 50.62 79 CYS A C 1
ATOM 603 O O . CYS A 1 79 ? -11.169 10.168 0.440 1.00 50.62 79 CYS A O 1
ATOM 605 N N . TRP A 1 80 ? -12.226 11.116 2.174 1.00 43.41 80 TRP A N 1
ATOM 606 C CA . TRP A 1 80 ? -12.042 12.500 1.719 1.00 43.41 80 TRP A CA 1
ATOM 607 C C . TRP A 1 80 ? -10.729 13.123 2.211 1.00 43.41 80 TRP A C 1
ATOM 609 O O . TRP A 1 80 ? -10.136 13.926 1.498 1.00 43.41 80 TRP A O 1
ATOM 619 N N . ILE A 1 81 ? -10.204 12.697 3.366 1.00 49.09 81 ILE A N 1
ATOM 620 C CA . ILE A 1 81 ? -8.852 13.070 3.833 1.00 49.09 81 ILE A CA 1
ATOM 621 C C . ILE A 1 81 ? -7.748 12.340 3.022 1.00 49.09 81 ILE A C 1
ATOM 623 O O . ILE A 1 81 ? -6.598 12.780 2.989 1.00 49.09 81 ILE A O 1
ATOM 627 N N . ARG A 1 82 ? -8.097 11.256 2.305 1.00 53.16 82 ARG A N 1
ATOM 628 C CA . ARG A 1 82 ? -7.181 10.342 1.583 1.00 53.16 82 ARG A CA 1
ATOM 629 C C . ARG A 1 82 ? -6.324 10.943 0.472 1.00 53.16 82 ARG A C 1
ATOM 631 O O . ARG A 1 82 ? -5.312 10.328 0.150 1.00 53.16 82 ARG A O 1
ATOM 638 N N . LEU A 1 83 ? -6.685 12.067 -0.140 1.00 50.28 83 LEU A N 1
ATOM 639 C CA . LEU A 1 83 ? -5.926 12.543 -1.301 1.00 50.28 83 LEU A CA 1
ATOM 640 C C . LEU A 1 83 ? -4.721 13.393 -0.909 1.00 50.28 83 LEU A C 1
ATOM 642 O O . LEU A 1 83 ? -3.666 13.205 -1.495 1.00 50.28 83 LEU A O 1
ATOM 646 N N . GLU A 1 84 ? -4.791 14.255 0.102 1.00 51.22 84 GLU A N 1
ATOM 647 C CA . GLU A 1 84 ? -3.685 15.188 0.360 1.00 51.22 84 GLU A CA 1
ATOM 648 C C . GLU A 1 84 ? -2.459 14.510 0.989 1.00 51.22 84 GLU A C 1
ATOM 650 O O . GLU A 1 84 ? -1.343 14.763 0.551 1.00 51.22 84 GLU A O 1
ATOM 655 N N . VAL A 1 85 ? -2.619 13.590 1.947 1.00 51.78 85 VAL A N 1
ATOM 656 C CA . VAL A 1 85 ? -1.462 13.024 2.677 1.00 51.78 85 VAL A CA 1
ATOM 657 C C . VAL A 1 85 ? -0.682 11.993 1.851 1.00 51.78 85 VAL A C 1
ATOM 659 O O . VAL A 1 85 ? 0.546 11.983 1.894 1.00 51.78 85 VAL A O 1
ATOM 662 N N . ILE A 1 86 ? -1.371 11.162 1.060 1.00 52.34 86 ILE A N 1
ATOM 663 C CA . ILE A 1 86 ? -0.721 10.159 0.198 1.00 52.34 86 ILE A CA 1
ATOM 664 C C . ILE A 1 86 ? -0.144 10.823 -1.064 1.00 52.34 86 ILE A C 1
ATOM 666 O O . ILE A 1 86 ? 0.960 10.488 -1.487 1.00 52.34 86 ILE A O 1
ATOM 670 N N . THR A 1 87 ? -0.824 11.824 -1.645 1.00 51.12 87 THR A N 1
ATOM 671 C CA . THR A 1 87 ? -0.307 12.502 -2.850 1.00 51.12 87 THR A CA 1
ATOM 672 C C . THR A 1 87 ? 0.753 13.571 -2.559 1.00 51.12 87 THR A C 1
ATOM 674 O O . THR A 1 87 ? 1.621 13.779 -3.410 1.00 51.12 87 THR A O 1
ATOM 677 N N . HIS A 1 88 ? 0.787 14.218 -1.383 1.00 49.81 88 HIS A N 1
ATOM 678 C CA . HIS A 1 88 ? 1.825 15.223 -1.091 1.00 49.81 88 HIS A CA 1
ATOM 679 C C . HIS A 1 88 ? 3.239 14.645 -0.931 1.00 49.81 88 HIS A C 1
ATOM 681 O O . HIS A 1 88 ? 4.211 15.368 -1.156 1.00 49.81 88 HIS A O 1
ATOM 687 N N . LEU A 1 89 ? 3.382 13.351 -0.627 1.00 46.56 89 LEU A N 1
ATOM 688 C CA . LEU A 1 89 ? 4.684 12.675 -0.686 1.00 46.56 89 LEU A CA 1
ATOM 689 C C . LEU A 1 89 ? 5.136 12.426 -2.136 1.00 46.56 89 LEU A C 1
ATOM 691 O O . LEU A 1 89 ? 6.331 12.460 -2.426 1.00 46.56 89 LEU A O 1
ATOM 695 N N . SER A 1 90 ? 4.190 12.281 -3.068 1.00 46.81 90 SER A N 1
ATOM 696 C CA . SER A 1 90 ? 4.468 12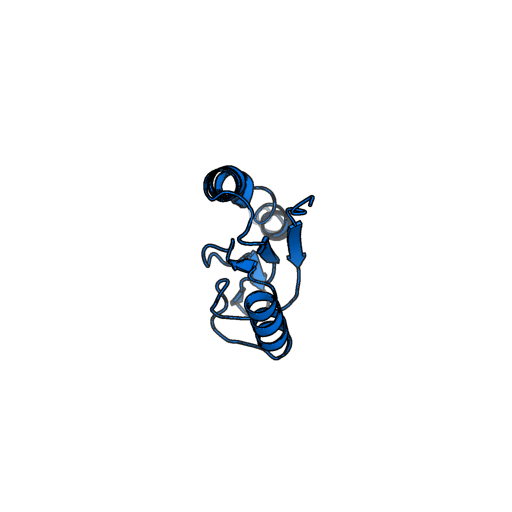.086 -4.497 1.00 46.81 90 SER A CA 1
ATOM 697 C C . SER A 1 90 ? 4.689 13.391 -5.285 1.00 46.81 90 SER A C 1
ATOM 699 O O . SER A 1 90 ? 5.331 13.376 -6.332 1.00 46.81 90 SER A O 1
ATOM 701 N N . SER A 1 91 ? 4.210 14.544 -4.797 1.00 45.25 91 SER A N 1
ATOM 702 C CA . SER A 1 91 ? 4.358 15.836 -5.492 1.00 45.25 91 SER A CA 1
ATOM 703 C C . SER A 1 91 ? 5.687 16.553 -5.215 1.00 45.25 91 SER A C 1
ATOM 705 O O . SER A 1 91 ? 6.147 17.325 -6.057 1.00 45.25 91 SER A O 1
ATOM 707 N N . LEU A 1 92 ? 6.370 16.260 -4.101 1.00 44.38 92 LEU A N 1
ATOM 708 C CA . LEU A 1 92 ? 7.703 16.812 -3.805 1.00 44.38 92 LEU A CA 1
ATOM 709 C C . LEU A 1 92 ? 8.792 16.328 -4.779 1.00 44.38 92 LEU A C 1
ATOM 711 O O . LEU A 1 92 ? 9.757 17.049 -5.025 1.00 44.38 92 LEU A O 1
ATOM 715 N N . SER A 1 93 ? 8.635 15.148 -5.382 1.00 40.00 93 SER A N 1
ATOM 716 C CA . SER A 1 93 ? 9.564 14.631 -6.398 1.00 40.00 93 SER A CA 1
ATOM 717 C C . SER A 1 93 ? 9.311 15.212 -7.798 1.00 40.00 93 SER A C 1
ATOM 719 O O . SER A 1 93 ? 10.242 15.283 -8.602 1.00 40.00 93 SER A O 1
ATOM 721 N N . LEU A 1 94 ? 8.095 15.700 -8.080 1.00 41.84 94 LEU A N 1
ATOM 722 C CA . LEU A 1 94 ? 7.697 16.206 -9.400 1.00 41.84 94 LEU A CA 1
ATOM 723 C C . LEU A 1 94 ? 8.043 17.691 -9.632 1.00 41.84 94 LEU A C 1
ATOM 725 O O . LEU A 1 94 ? 8.134 18.127 -10.776 1.00 41.84 94 LEU A O 1
ATOM 729 N N . VAL A 1 95 ? 8.292 18.470 -8.572 1.00 39.06 95 VAL A N 1
ATOM 730 C CA . VAL A 1 95 ? 8.595 19.916 -8.678 1.00 39.06 95 VAL A CA 1
ATOM 731 C C . VAL A 1 95 ? 10.081 20.207 -8.970 1.00 39.06 95 VAL A C 1
ATOM 733 O O . VAL A 1 95 ? 10.443 21.349 -9.239 1.00 39.06 95 VAL A O 1
ATOM 736 N N . SER A 1 96 ? 10.972 19.206 -9.008 1.00 39.59 96 SER A N 1
ATOM 737 C CA . SER A 1 96 ? 12.411 19.481 -9.187 1.00 39.59 96 SER A CA 1
ATOM 738 C C . SER A 1 96 ? 12.879 19.736 -10.629 1.00 39.59 96 SER A C 1
ATOM 740 O O . SER A 1 96 ? 14.018 20.163 -10.795 1.00 39.59 96 SER A O 1
ATOM 742 N N . HIS A 1 97 ? 12.063 19.532 -11.671 1.00 46.00 97 HIS A N 1
ATOM 743 C CA . HIS A 1 97 ? 12.482 19.749 -13.068 1.00 46.00 97 HIS A CA 1
ATOM 744 C C . HIS A 1 97 ? 11.398 20.421 -13.916 1.00 46.00 97 HIS A C 1
ATOM 746 O O . HIS A 1 97 ? 10.696 19.793 -14.700 1.00 46.00 97 HIS A O 1
ATOM 752 N N . SER A 1 98 ? 11.304 21.740 -13.792 1.00 45.75 98 SER A N 1
ATOM 753 C CA . SER A 1 98 ? 10.928 22.621 -14.899 1.00 45.75 98 SER A CA 1
ATOM 754 C C . SER A 1 98 ? 11.192 24.054 -14.462 1.00 45.75 98 SER A C 1
ATOM 756 O O . SER A 1 98 ? 10.300 24.664 -13.888 1.00 45.75 98 SER A O 1
ATOM 758 N N . GLN A 1 99 ? 12.413 24.547 -14.689 1.00 43.06 99 GLN A N 1
ATOM 759 C CA . GLN A 1 99 ? 12.735 25.883 -15.222 1.00 43.06 99 GLN A CA 1
ATOM 760 C C . GLN A 1 99 ? 14.264 25.987 -15.348 1.00 43.06 99 GLN A C 1
ATOM 762 O O . GLN A 1 99 ? 14.939 26.476 -14.449 1.00 43.06 99 GLN A O 1
ATOM 767 N N . ASN A 1 100 ? 14.819 25.480 -16.451 1.00 42.41 100 ASN A N 1
ATOM 768 C CA . ASN A 1 100 ? 16.034 26.057 -17.029 1.00 42.41 100 ASN A CA 1
ATOM 769 C C . ASN A 1 100 ? 16.198 25.598 -18.479 1.00 42.41 100 ASN A C 1
ATOM 771 O O . ASN A 1 100 ? 16.887 24.625 -18.770 1.00 42.41 100 ASN A O 1
ATOM 775 N N . SER A 1 101 ? 15.522 26.308 -19.378 1.00 40.50 101 SER A N 1
ATOM 776 C CA . SER A 1 101 ? 15.895 26.383 -20.791 1.00 40.50 101 SER A CA 1
ATOM 777 C C . SER A 1 101 ? 15.036 27.438 -21.485 1.00 40.50 101 SER A C 1
ATOM 779 O O . SER A 1 101 ? 14.033 27.097 -22.109 1.00 40.50 101 SER A O 1
ATOM 781 N N . GLN A 1 102 ? 15.429 28.706 -21.334 1.00 38.69 102 GLN A N 1
ATOM 782 C CA . GLN A 1 102 ? 15.644 29.661 -22.428 1.00 38.69 102 GLN A CA 1
ATOM 783 C C . GLN A 1 102 ? 16.766 30.616 -22.025 1.00 38.69 102 GLN A C 1
ATOM 785 O O . GLN A 1 102 ? 16.795 30.999 -20.835 1.00 38.69 102 GLN A O 1
#

InterPro domains:
  IPR005135 Endonuclease/exonuclease/phosphatase [PF14529] (5-78)
  IPR036691 Endonuclease/exonuclease/phosphatase superfamily [G3DSA:3.60.10.10] (3-90)
  IPR036691 Endonuclease/exonuclease/phosphatase superfamily [SSF56219] (7-74)

Sequence (102 aa):
MFTDSSFILGDFNAKHPLWGSSVANDRGNELSNLLDDHAFCILNDGTPTYCSHSYDSRDALDVAFAQAQISSQVVAELCWIRLEVITHLSSLSLVSHSQNSQ

Secondary structure (DSSP, 8-state):
------EEEEE-----GGGT-SS--HHHHHHHHHHHHTTEEE---S---EEETTTTEEE--EEEEEETTS-HHHHHHHHHHHHHHHHHHHHTTTTTS-----

Radius of gyration: 15.9 Å; chains: 1; bounding box: 35×42×48 Å